Protein AF-A0A3N5PX28-F1 (afdb_monomer_lite)

Radius of gyration: 14.9 Å; chains: 1; bounding box: 36×33×35 Å

Secondary structure (DSSP, 8-state):
-HHHHHHHHHHTTT-S-HHHHHHHHHHHHHHHHHHH-TTTT--SHHHHT-HHHHHHHHHHHHHH-HHHHHHHHHHHHHHHHHHHHHHSS--HHHHHHHHHHHHHHHHHHH-

pLDDT: mean 94.98, std 4.3, range [66.81, 98.75]

Sequence (111 aa):
GNLYLAEKLFEKTGVKNFFSVYEATIYSTLRNIKSSGAAEALSGPVERGDYETVAKHLKVLKENDKEAYLNYLIQSLNLLEVSKRKYRRLNKDHEEVRKLLINELKDFKSG

Structure (mmCIF, N/CA/C/O backbone):
data_AF-A0A3N5PX28-F1
#
_entry.id   AF-A0A3N5PX28-F1
#
loop_
_atom_site.group_PDB
_atom_site.id
_atom_site.type_symbol
_atom_site.label_atom_id
_atom_site.label_alt_id
_atom_site.label_comp_id
_atom_site.label_asym_id
_atom_site.label_entity_id
_atom_site.label_seq_id
_atom_site.pdbx_PDB_ins_code
_atom_site.Cartn_x
_atom_site.Cartn_y
_atom_site.Cartn_z
_atom_site.occupancy
_atom_site.B_iso_or_equiv
_atom_site.auth_seq_id
_atom_site.auth_comp_id
_atom_site.auth_asym_id
_atom_site.auth_atom_id
_atom_site.pdbx_PDB_model_num
ATOM 1 N N . GLY A 1 1 ? 1.442 -12.925 6.266 1.00 85.75 1 GLY A N 1
ATOM 2 C CA . GLY A 1 1 ? 1.077 -11.545 6.636 1.00 85.75 1 GLY A CA 1
ATOM 3 C C . GLY A 1 1 ? 0.028 -10.988 5.696 1.00 85.75 1 GLY A C 1
ATOM 4 O O . GLY A 1 1 ? -1.147 -11.176 5.959 1.00 85.75 1 GLY A O 1
ATOM 5 N N . ASN A 1 2 ? 0.436 -10.359 4.588 1.00 89.62 2 ASN A N 1
ATOM 6 C CA . ASN A 1 2 ? -0.469 -9.579 3.726 1.00 89.62 2 ASN A CA 1
ATOM 7 C C . ASN A 1 2 ? -1.677 -10.370 3.191 1.00 89.62 2 ASN A C 1
ATOM 9 O O . ASN A 1 2 ? -2.792 -9.872 3.266 1.00 89.62 2 ASN A O 1
ATOM 13 N N . LEU A 1 3 ? -1.476 -11.599 2.696 1.00 91.81 3 LEU A N 1
ATOM 14 C CA . LEU A 1 3 ? -2.580 -12.403 2.153 1.00 91.81 3 LEU A CA 1
ATOM 15 C C . LEU A 1 3 ? -3.606 -12.794 3.229 1.00 91.81 3 LEU A C 1
ATOM 17 O O . LEU A 1 3 ? -4.799 -12.715 2.985 1.00 91.81 3 LEU A O 1
ATOM 21 N N . TYR A 1 4 ?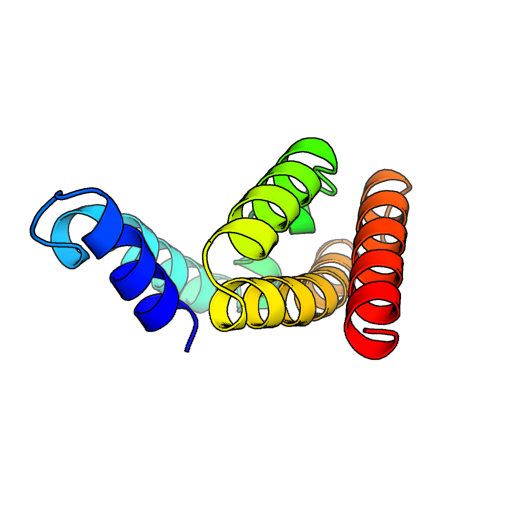 -3.139 -13.118 4.436 1.00 92.19 4 TYR A N 1
ATOM 22 C CA . TYR A 1 4 ? -4.009 -13.398 5.581 1.00 92.19 4 TYR A CA 1
ATOM 23 C C . TYR A 1 4 ? -4.814 -12.162 6.010 1.00 92.19 4 TYR A C 1
ATOM 25 O O . TYR A 1 4 ? -5.998 -12.261 6.299 1.00 92.19 4 TYR A O 1
ATOM 33 N N . LEU A 1 5 ? -4.201 -10.972 6.012 1.00 92.88 5 LEU A N 1
ATOM 34 C CA . LEU A 1 5 ? -4.939 -9.734 6.290 1.00 92.88 5 LEU A CA 1
ATOM 35 C C . LEU A 1 5 ? -5.968 -9.426 5.197 1.00 92.88 5 LEU A C 1
ATOM 37 O O . LEU A 1 5 ? -7.052 -8.942 5.510 1.00 92.88 5 LEU A O 1
ATOM 41 N N . ALA A 1 6 ? -5.655 -9.724 3.934 1.00 92.12 6 ALA A N 1
ATOM 42 C CA . ALA A 1 6 ? -6.621 -9.615 2.847 1.00 92.12 6 ALA A CA 1
ATOM 43 C C . ALA A 1 6 ? -7.800 -10.579 3.049 1.00 92.12 6 ALA A C 1
ATOM 45 O O . ALA A 1 6 ? -8.940 -10.154 2.906 1.00 92.12 6 ALA A O 1
ATOM 46 N N . GLU A 1 7 ? -7.541 -11.826 3.451 1.00 93.12 7 GLU A N 1
ATOM 47 C CA . GLU A 1 7 ? -8.574 -12.814 3.788 1.00 93.12 7 GLU A CA 1
A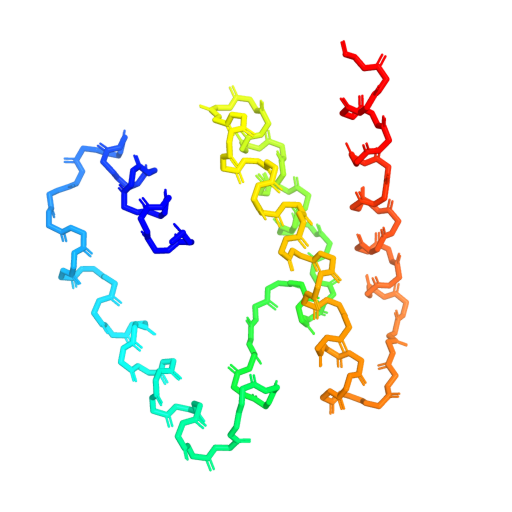TOM 48 C C . GLU A 1 7 ? -9.450 -12.347 4.962 1.00 93.12 7 GLU A C 1
ATOM 50 O O . GLU A 1 7 ? -10.666 -12.260 4.815 1.00 93.12 7 GLU A O 1
ATOM 55 N N . LYS A 1 8 ? -8.844 -11.892 6.067 1.00 91.88 8 LYS A N 1
ATOM 56 C CA . LYS A 1 8 ? -9.546 -11.312 7.231 1.00 91.88 8 LYS A CA 1
ATOM 57 C C . LYS A 1 8 ? -10.435 -10.119 6.852 1.00 91.88 8 LYS A C 1
ATOM 59 O O . LYS A 1 8 ? -11.537 -9.964 7.374 1.00 91.88 8 LYS A O 1
ATOM 64 N N . LEU A 1 9 ? -9.967 -9.233 5.967 1.00 91.50 9 LEU A N 1
ATOM 65 C CA . LEU A 1 9 ? -10.772 -8.108 5.471 1.00 91.50 9 LEU A CA 1
ATOM 66 C C . LEU A 1 9 ? -11.893 -8.582 4.540 1.00 91.50 9 LEU A C 1
ATOM 68 O O . LEU A 1 9 ? -12.996 -8.041 4.587 1.00 91.50 9 LEU A O 1
ATOM 72 N N . PHE A 1 10 ? -11.623 -9.591 3.716 1.00 92.31 10 PHE A N 1
ATOM 73 C CA . PHE A 1 10 ? -12.587 -10.165 2.786 1.00 92.31 10 PHE A CA 1
ATOM 74 C C . PHE A 1 10 ? -13.752 -10.843 3.512 1.00 92.31 10 PHE A C 1
ATOM 76 O O . PHE A 1 10 ? -14.901 -10.663 3.113 1.00 92.31 10 PHE A O 1
ATOM 83 N N . GLU A 1 11 ? -13.493 -11.531 4.625 1.00 91.06 11 GLU A N 1
ATOM 84 C CA . GLU A 1 11 ? -14.528 -12.140 5.473 1.00 91.06 11 GLU A CA 1
ATOM 85 C C . GLU A 1 11 ? -15.577 -11.122 5.953 1.00 91.06 11 GLU A C 1
ATOM 87 O O . GLU A 1 11 ? -16.762 -11.451 6.049 1.00 91.06 11 GLU A O 1
ATOM 92 N N . LYS A 1 12 ? -15.187 -9.855 6.162 1.00 89.81 12 LYS A N 1
ATOM 93 C CA . LYS A 1 12 ? -16.111 -8.775 6.560 1.00 89.81 12 LYS A CA 1
ATOM 94 C C . LYS A 1 12 ? -17.139 -8.419 5.477 1.00 89.81 12 LYS A C 1
ATOM 96 O O . LYS A 1 12 ? -18.127 -7.758 5.778 1.00 89.81 12 LYS A O 1
ATOM 101 N N . THR A 1 13 ? -16.928 -8.838 4.228 1.00 88.88 13 THR A N 1
ATOM 102 C CA . THR A 1 13 ? -17.843 -8.563 3.105 1.00 88.88 13 THR A CA 1
ATOM 103 C C . THR A 1 13 ? -19.020 -9.540 3.024 1.00 88.88 13 THR A C 1
ATOM 105 O O . THR A 1 13 ? -19.951 -9.314 2.255 1.00 88.88 13 THR A O 1
ATOM 108 N N . GLY A 1 14 ? -18.981 -10.643 3.782 1.00 87.56 14 GLY A N 1
ATOM 109 C CA . GLY A 1 14 ? -19.975 -11.719 3.711 1.00 87.56 14 GLY A CA 1
ATOM 110 C C . GLY A 1 14 ? -19.821 -12.652 2.501 1.00 87.56 14 GLY A C 1
ATOM 111 O O . GLY A 1 14 ? -20.555 -13.637 2.393 1.00 87.56 14 GLY A O 1
ATOM 112 N N . VAL A 1 15 ? -18.863 -12.389 1.604 1.00 85.62 15 VAL A N 1
ATOM 113 C CA . VAL A 1 15 ? -18.547 -13.277 0.481 1.00 85.62 15 VAL A CA 1
ATOM 114 C C . VAL A 1 15 ? -17.761 -14.488 0.983 1.00 85.62 15 VAL A C 1
ATOM 116 O O . VAL A 1 15 ? -16.785 -14.365 1.720 1.00 85.62 15 VAL A O 1
ATOM 119 N N . LYS A 1 16 ? -18.188 -15.684 0.570 1.00 83.25 16 LYS A N 1
ATOM 120 C CA . LYS A 1 16 ? -17.522 -16.947 0.913 1.00 83.25 16 LYS A CA 1
ATOM 121 C C . LYS A 1 16 ? -16.425 -17.269 -0.104 1.00 83.25 16 LYS A C 1
ATOM 123 O O . LYS A 1 16 ? -16.545 -16.914 -1.270 1.00 83.25 16 LYS A O 1
ATOM 128 N N . ASN A 1 17 ? -15.415 -18.023 0.333 1.00 90.31 17 ASN A N 1
ATOM 129 C CA . ASN A 1 17 ? -14.334 -18.564 -0.502 1.00 90.31 17 ASN A CA 1
ATOM 130 C C . ASN A 1 17 ? -13.369 -17.501 -1.074 1.00 90.31 17 ASN A C 1
ATOM 132 O O . ASN A 1 17 ? -13.299 -17.280 -2.284 1.00 90.31 17 ASN A O 1
ATOM 136 N N . PHE A 1 18 ? -12.578 -16.888 -0.184 1.00 92.62 18 PHE A N 1
ATOM 137 C CA . PHE A 1 18 ? -11.510 -15.934 -0.518 1.00 92.62 18 PHE A CA 1
ATOM 138 C C . PHE A 1 18 ? -10.580 -16.442 -1.627 1.00 92.62 18 PHE A C 1
ATOM 140 O O . PHE A 1 18 ? -10.295 -15.713 -2.580 1.00 92.62 18 PHE A O 1
ATOM 147 N N . PHE A 1 19 ? -10.143 -17.704 -1.527 1.00 92.06 19 PHE A N 1
ATOM 148 C CA . PHE A 1 19 ? -9.187 -18.271 -2.472 1.00 92.06 19 PHE A CA 1
ATOM 149 C C . PHE A 1 19 ? -9.723 -18.229 -3.902 1.00 92.06 19 PHE A C 1
ATOM 151 O O . PHE A 1 19 ? -9.018 -17.751 -4.779 1.00 92.06 19 PHE A O 1
ATOM 158 N N . SER A 1 20 ? -10.984 -18.609 -4.130 1.00 92.31 20 SER A N 1
ATOM 159 C CA . SER A 1 20 ? -11.578 -18.576 -5.477 1.00 92.31 20 SER A CA 1
ATOM 160 C C . SER A 1 20 ? -11.585 -17.184 -6.123 1.00 92.31 20 SER A C 1
ATOM 162 O O . SER A 1 20 ? -11.466 -17.067 -7.339 1.00 92.31 20 SER A O 1
ATOM 164 N N . VAL A 1 21 ? -11.677 -16.118 -5.321 1.00 93.81 21 VAL A N 1
ATOM 165 C CA . VAL A 1 21 ? -11.676 -14.732 -5.816 1.00 93.81 21 VAL A CA 1
ATOM 166 C C . VAL A 1 21 ? -10.256 -14.230 -6.079 1.00 93.81 21 VAL A C 1
ATOM 168 O O . VAL A 1 21 ? -10.023 -13.494 -7.038 1.00 93.81 21 VAL A O 1
ATOM 171 N N . TYR A 1 22 ? -9.292 -14.634 -5.251 1.00 94.06 22 TYR A N 1
ATOM 172 C CA . TYR A 1 22 ? -7.913 -14.144 -5.325 1.00 94.06 22 TYR A CA 1
ATOM 173 C C . TYR A 1 22 ? -6.949 -15.062 -6.081 1.00 94.06 22 TYR A C 1
ATOM 175 O O . TYR A 1 22 ? -5.823 -14.645 -6.359 1.00 94.06 22 TYR A O 1
ATOM 183 N N . GLU A 1 23 ? -7.370 -16.269 -6.455 1.00 95.25 23 GLU A N 1
ATOM 184 C CA . GLU A 1 23 ? -6.548 -17.293 -7.105 1.00 95.25 23 GLU A CA 1
ATOM 185 C C . GLU A 1 23 ? -5.769 -16.732 -8.303 1.00 95.25 23 GLU A C 1
ATOM 187 O O . GLU A 1 23 ? -4.540 -16.836 -8.368 1.00 95.25 23 GLU A O 1
ATOM 192 N N . ALA A 1 24 ? -6.466 -16.048 -9.214 1.00 95.94 24 ALA A N 1
ATOM 193 C CA . ALA A 1 24 ? -5.856 -15.449 -10.397 1.00 95.94 24 ALA A CA 1
ATOM 194 C C . ALA A 1 24 ? -4.785 -14.400 -10.037 1.00 95.94 24 ALA A C 1
ATOM 196 O O . ALA A 1 24 ? -3.710 -14.368 -10.644 1.00 95.94 24 ALA A O 1
ATOM 197 N N . THR A 1 25 ? -5.034 -13.571 -9.022 1.00 94.19 25 THR A N 1
ATOM 198 C CA . THR A 1 25 ? -4.091 -12.549 -8.538 1.00 94.19 25 THR A CA 1
ATOM 199 C C . THR A 1 25 ? -2.860 -13.187 -7.895 1.00 94.19 25 THR A C 1
ATOM 201 O O . THR A 1 25 ? -1.735 -12.747 -8.136 1.00 94.19 25 THR A O 1
ATOM 204 N N . ILE A 1 26 ? -3.038 -14.263 -7.124 1.00 95.06 26 ILE A N 1
ATOM 205 C CA . ILE A 1 26 ? -1.937 -14.991 -6.480 1.00 95.06 26 ILE A CA 1
ATOM 206 C C . ILE A 1 26 ? -1.041 -15.633 -7.546 1.00 95.06 26 ILE A C 1
ATOM 208 O O . ILE A 1 26 ? 0.171 -15.401 -7.568 1.00 95.06 26 ILE A O 1
ATOM 212 N N . TYR A 1 27 ? -1.626 -16.404 -8.465 1.00 96.69 27 TYR A N 1
ATOM 213 C CA . TYR A 1 27 ? -0.853 -17.116 -9.482 1.00 96.69 27 TYR A CA 1
ATOM 214 C C . TYR A 1 27 ? -0.207 -16.186 -10.506 1.00 96.69 27 TYR A C 1
ATOM 216 O O . TYR A 1 27 ? 0.930 -16.437 -10.913 1.00 96.69 27 TYR A O 1
ATOM 224 N N . SER A 1 28 ? -0.881 -15.105 -10.912 1.00 95.94 28 SER A N 1
ATOM 225 C CA . SER A 1 28 ? -0.272 -14.100 -11.795 1.00 95.94 28 SER A CA 1
ATOM 226 C C . SER A 1 28 ? 0.921 -13.416 -11.126 1.00 95.94 28 SER A C 1
ATOM 228 O O . SER A 1 28 ? 1.976 -13.299 -11.748 1.00 95.94 28 SER A O 1
ATOM 230 N N . THR A 1 29 ? 0.812 -13.070 -9.840 1.00 95.25 29 THR A N 1
ATOM 231 C CA . THR A 1 29 ? 1.925 -12.503 -9.065 1.00 95.25 29 THR A CA 1
ATOM 232 C C . THR A 1 29 ? 3.126 -13.450 -9.033 1.00 95.25 29 THR A C 1
ATOM 234 O O . THR A 1 29 ? 4.235 -13.055 -9.392 1.00 95.25 29 THR A O 1
ATOM 237 N N . LEU A 1 30 ? 2.919 -14.724 -8.677 1.00 96.94 30 LEU A N 1
ATOM 238 C CA . LEU A 1 30 ? 3.992 -15.727 -8.640 1.00 96.94 30 LEU A CA 1
ATOM 239 C C . LEU A 1 30 ? 4.630 -15.952 -10.018 1.00 96.94 30 LEU A C 1
ATOM 241 O O . LEU A 1 30 ? 5.852 -16.075 -10.124 1.00 96.94 30 LEU A O 1
ATOM 245 N N . ARG A 1 31 ? 3.818 -15.96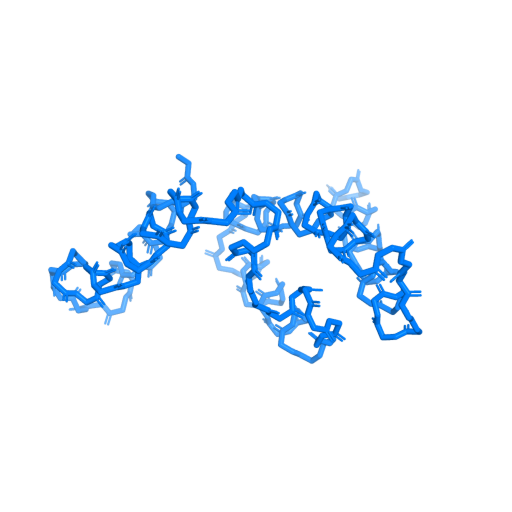9 -11.081 1.00 97.94 31 ARG A N 1
ATOM 246 C CA . ARG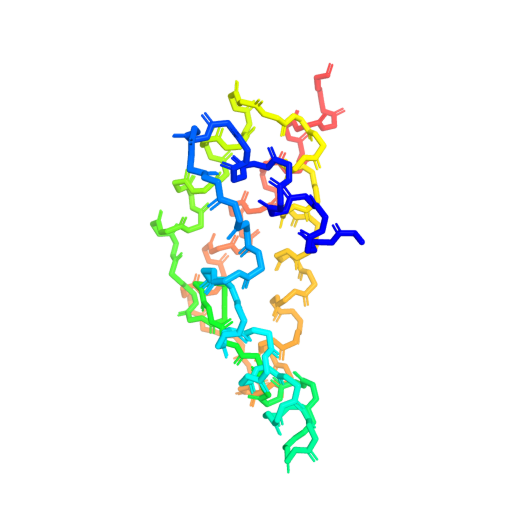 A 1 31 ? 4.296 -16.090 -12.463 1.00 97.94 31 ARG A CA 1
ATOM 247 C C . ARG A 1 31 ? 5.183 -14.909 -12.855 1.00 97.94 31 ARG A C 1
ATOM 249 O O . ARG A 1 31 ? 6.268 -15.131 -13.386 1.00 97.94 31 ARG A O 1
ATOM 256 N N . ASN A 1 32 ? 4.757 -13.683 -12.560 1.00 97.12 32 ASN A N 1
ATOM 257 C CA . ASN A 1 32 ? 5.521 -12.475 -12.873 1.00 97.12 32 ASN A CA 1
ATOM 258 C C . ASN A 1 32 ? 6.838 -12.440 -12.091 1.00 97.12 32 ASN A C 1
ATOM 260 O O . ASN A 1 32 ? 7.890 -12.200 -12.676 1.00 97.12 32 ASN A O 1
ATOM 264 N N . ILE A 1 33 ? 6.816 -12.785 -10.798 1.00 97.44 33 ILE A N 1
ATOM 265 C CA . ILE A 1 33 ? 8.035 -12.880 -9.980 1.00 97.44 33 ILE A CA 1
ATOM 266 C C . ILE A 1 33 ? 9.010 -13.897 -10.578 1.00 97.44 33 ILE A C 1
ATOM 268 O O . ILE A 1 33 ? 10.196 -13.600 -10.705 1.00 97.44 33 ILE A O 1
ATOM 272 N N . LYS A 1 34 ? 8.522 -15.078 -10.979 1.00 98.00 34 LYS A N 1
ATOM 273 C CA . LYS A 1 34 ? 9.354 -16.104 -11.621 1.00 98.00 34 LYS A CA 1
ATOM 274 C C . LYS A 1 34 ? 9.953 -15.619 -12.945 1.00 98.00 34 LYS A C 1
ATOM 276 O O . LYS A 1 34 ? 11.076 -15.992 -13.264 1.00 98.00 34 LYS A O 1
ATOM 281 N N . SER A 1 35 ? 9.211 -14.822 -13.712 1.00 97.62 35 SER A N 1
ATOM 282 C CA . SER A 1 35 ? 9.620 -14.385 -15.049 1.00 97.62 35 SER A CA 1
ATOM 283 C C . SER A 1 35 ? 10.581 -13.195 -15.047 1.00 97.62 35 SER A C 1
ATOM 285 O O . SER A 1 35 ? 11.484 -13.158 -15.875 1.00 97.62 35 SER A O 1
ATOM 287 N N . SER A 1 36 ? 10.371 -12.204 -14.177 1.00 95.62 36 SER A N 1
ATOM 288 C CA . SER A 1 36 ? 11.074 -10.910 -14.230 1.00 95.62 36 SER A CA 1
ATOM 289 C C . SER A 1 36 ? 11.664 -10.464 -12.889 1.00 95.62 36 SER A C 1
ATOM 291 O O . SER A 1 36 ? 12.288 -9.410 -12.802 1.00 95.62 36 SER A O 1
ATOM 293 N N . GLY A 1 37 ? 11.491 -11.255 -11.830 1.00 95.81 37 GLY A N 1
ATOM 294 C CA . GLY A 1 37 ? 11.915 -10.910 -10.477 1.00 95.81 37 GLY A CA 1
ATOM 295 C C . GLY A 1 37 ? 10.905 -10.039 -9.725 1.00 95.81 37 GLY A C 1
ATOM 296 O O . GLY A 1 37 ? 9.970 -9.475 -10.293 1.00 95.81 37 GLY A O 1
ATOM 297 N N . ALA A 1 38 ? 11.098 -9.935 -8.407 1.00 93.69 38 ALA A N 1
ATOM 298 C CA . ALA A 1 38 ? 10.132 -9.312 -7.501 1.00 93.69 38 ALA A CA 1
ATOM 299 C C . ALA A 1 38 ? 9.913 -7.811 -7.744 1.00 93.69 38 ALA A C 1
ATOM 301 O O . ALA A 1 38 ? 8.786 -7.340 -7.631 1.00 93.69 38 ALA A O 1
ATOM 302 N N . ALA A 1 39 ? 10.970 -7.067 -8.090 1.00 94.81 39 ALA A N 1
ATOM 303 C CA . ALA A 1 39 ? 10.854 -5.631 -8.340 1.00 94.81 39 ALA A CA 1
ATOM 304 C C . ALA A 1 39 ? 10.038 -5.340 -9.606 1.00 94.81 39 ALA A C 1
ATOM 306 O O . ALA A 1 39 ? 9.123 -4.527 -9.567 1.00 94.81 39 ALA A O 1
ATOM 307 N N . GLU A 1 40 ? 10.305 -6.056 -10.698 1.00 95.56 40 GLU A N 1
ATOM 308 C CA . GLU A 1 40 ? 9.589 -5.863 -11.963 1.00 95.56 40 GLU A CA 1
ATOM 309 C C . GLU A 1 40 ? 8.143 -6.356 -11.901 1.00 95.56 40 GLU A C 1
ATOM 311 O O . GLU A 1 40 ? 7.254 -5.744 -12.495 1.00 95.56 40 GLU A O 1
ATOM 316 N N . ALA A 1 41 ? 7.888 -7.411 -11.122 1.00 96.38 41 ALA A N 1
ATOM 317 C CA . ALA A 1 41 ? 6.546 -7.930 -10.882 1.00 96.38 41 ALA A CA 1
ATOM 318 C C . ALA A 1 41 ? 5.650 -6.972 -10.077 1.00 96.38 41 ALA A C 1
ATOM 320 O O . ALA A 1 41 ? 4.434 -7.179 -10.033 1.00 96.38 41 ALA A O 1
ATOM 321 N N . LEU A 1 42 ? 6.223 -5.944 -9.438 1.00 96.06 42 LEU A N 1
ATOM 322 C CA . LEU A 1 42 ? 5.453 -4.962 -8.690 1.00 96.06 42 LEU A CA 1
ATOM 323 C C . LEU A 1 42 ? 4.492 -4.211 -9.615 1.00 96.06 42 LEU A C 1
ATOM 325 O O . LEU A 1 42 ? 4.877 -3.669 -10.651 1.00 96.06 42 LEU A O 1
ATOM 329 N N . SER A 1 43 ? 3.242 -4.141 -9.182 1.00 94.75 43 SER A N 1
ATOM 330 C CA . SER A 1 43 ? 2.212 -3.274 -9.735 1.00 94.75 43 SER A CA 1
ATOM 331 C C . SER A 1 43 ? 1.337 -2.769 -8.595 1.00 94.75 43 SER A C 1
ATOM 333 O O . SER A 1 43 ? 1.325 -3.345 -7.504 1.00 94.75 43 SER A O 1
ATOM 335 N N . GLY A 1 44 ? 0.592 -1.697 -8.836 1.00 96.31 44 GLY A N 1
ATOM 336 C CA . GLY A 1 44 ? -0.423 -1.230 -7.898 1.00 96.31 44 GLY A CA 1
ATOM 337 C C . GLY A 1 44 ? -0.396 0.281 -7.716 1.00 96.31 44 GLY A C 1
ATOM 338 O O . GLY A 1 44 ? 0.382 0.972 -8.367 1.00 96.31 44 GLY A O 1
ATOM 339 N N . PRO A 1 45 ? -1.258 0.817 -6.843 1.00 98.25 45 PRO A N 1
ATOM 340 C CA . PRO A 1 45 ? -1.419 2.260 -6.718 1.00 98.25 45 PRO A CA 1
ATOM 341 C C . PRO A 1 45 ? -0.149 2.952 -6.203 1.00 98.25 45 PRO A C 1
ATOM 343 O O . PRO A 1 45 ? 0.230 3.989 -6.733 1.00 98.25 45 PRO A O 1
ATOM 346 N N . VAL A 1 46 ? 0.575 2.347 -5.255 1.00 98.38 46 VAL A N 1
ATOM 347 C CA . VAL A 1 46 ? 1.844 2.908 -4.747 1.00 98.38 46 VAL A CA 1
ATOM 348 C C . VAL A 1 46 ? 2.904 2.987 -5.845 1.00 98.38 46 VAL A C 1
ATOM 350 O O . VAL A 1 46 ? 3.607 3.986 -5.955 1.00 98.38 46 VAL A O 1
ATOM 353 N N . GLU A 1 47 ? 2.989 1.947 -6.671 1.00 97.75 47 GLU A N 1
ATOM 354 C CA . GLU A 1 47 ? 3.963 1.848 -7.759 1.00 97.75 47 GLU A CA 1
ATOM 355 C C . GLU A 1 47 ? 3.673 2.798 -8.924 1.00 97.75 47 GLU A C 1
ATOM 357 O O . GLU A 1 47 ? 4.594 3.178 -9.638 1.00 97.75 47 GLU A O 1
ATOM 362 N N . ARG A 1 48 ? 2.419 3.229 -9.088 1.00 97.62 48 ARG A N 1
ATOM 363 C CA . ARG A 1 48 ? 2.043 4.261 -10.062 1.00 97.62 48 ARG A CA 1
ATOM 364 C C . ARG A 1 48 ? 2.099 5.684 -9.505 1.00 97.62 48 ARG A C 1
ATOM 366 O O . ARG A 1 48 ? 1.918 6.623 -10.272 1.00 97.62 48 ARG A O 1
ATOM 373 N N . GLY A 1 49 ? 2.303 5.857 -8.197 1.00 97.94 49 GLY A N 1
ATOM 374 C CA . GLY A 1 49 ? 2.135 7.155 -7.537 1.00 97.94 49 GLY A CA 1
ATOM 375 C C . GLY A 1 49 ? 0.670 7.612 -7.435 1.00 97.94 49 GLY A C 1
ATOM 376 O O . GLY A 1 49 ? 0.404 8.803 -7.341 1.00 97.94 49 GLY A O 1
ATOM 377 N N . ASP A 1 50 ? -0.291 6.686 -7.458 1.00 98.62 50 ASP A N 1
ATOM 378 C CA . ASP A 1 50 ? -1.730 6.971 -7.377 1.00 98.62 50 ASP A CA 1
ATOM 379 C C . ASP A 1 50 ? -2.127 7.399 -5.954 1.00 98.62 50 ASP A C 1
ATOM 381 O O . ASP A 1 50 ? -2.484 6.585 -5.094 1.00 98.62 50 ASP A O 1
ATOM 385 N N . TYR A 1 51 ? -2.019 8.704 -5.707 1.00 98.56 51 TYR A N 1
ATOM 386 C CA . TYR A 1 51 ? -2.303 9.327 -4.419 1.00 98.56 51 TYR A CA 1
ATOM 387 C C . TYR A 1 51 ? -3.730 9.061 -3.935 1.00 98.56 51 TYR A C 1
ATOM 389 O O . TYR A 1 51 ? -3.922 8.685 -2.779 1.00 98.56 51 TYR A O 1
ATOM 397 N N . GLU A 1 52 ? -4.727 9.235 -4.805 1.00 98.50 52 GLU A N 1
ATOM 398 C CA . GLU A 1 52 ? -6.140 9.155 -4.425 1.00 98.50 52 GLU A CA 1
ATOM 399 C C . GLU A 1 52 ? -6.506 7.753 -3.934 1.00 98.50 52 GLU A C 1
ATOM 401 O O . GLU A 1 52 ? -7.132 7.602 -2.878 1.00 98.50 52 GLU A O 1
ATOM 406 N N . THR A 1 53 ? -6.051 6.714 -4.643 1.00 98.56 53 THR A N 1
ATOM 407 C CA . THR A 1 53 ? -6.276 5.327 -4.227 1.00 98.56 53 THR A CA 1
ATOM 408 C C . THR A 1 53 ? -5.574 5.023 -2.902 1.00 98.56 53 THR A C 1
ATOM 410 O O . THR A 1 53 ? -6.179 4.427 -2.006 1.00 98.56 53 THR A O 1
ATOM 413 N N . VAL A 1 54 ? -4.316 5.454 -2.733 1.00 98.69 54 VAL A N 1
ATOM 414 C CA . VAL A 1 54 ? -3.562 5.219 -1.488 1.00 98.69 54 VAL A CA 1
ATOM 415 C C . VAL A 1 54 ? -4.215 5.931 -0.300 1.00 98.69 54 VAL A C 1
ATOM 417 O O . VAL A 1 54 ? -4.403 5.305 0.745 1.00 98.69 54 VAL A O 1
ATOM 420 N N . ALA A 1 55 ? -4.620 7.192 -0.462 1.00 98.62 55 ALA A N 1
ATOM 421 C CA . ALA A 1 55 ? -5.304 7.971 0.568 1.00 98.62 55 ALA A CA 1
ATOM 422 C C . ALA A 1 55 ? -6.639 7.337 0.976 1.00 98.62 55 ALA A C 1
ATOM 424 O O . ALA A 1 55 ? -6.927 7.196 2.166 1.00 98.62 55 ALA A O 1
ATOM 425 N N . LYS A 1 56 ? -7.433 6.879 -0.000 1.00 98.50 56 LYS A N 1
ATOM 426 C CA . LYS A 1 56 ? -8.699 6.188 0.267 1.00 98.50 56 LYS A CA 1
ATOM 427 C C . LYS A 1 56 ? -8.487 4.891 1.048 1.00 98.50 56 LYS A C 1
ATOM 429 O O . LYS A 1 56 ? -9.212 4.646 2.011 1.00 98.50 56 LYS A O 1
ATOM 434 N N . HIS A 1 57 ? -7.507 4.072 0.659 1.00 97.94 57 HIS A N 1
ATOM 435 C CA . HIS A 1 57 ? -7.189 2.834 1.375 1.00 97.94 57 HIS A CA 1
ATOM 436 C C . HIS A 1 57 ? -6.778 3.108 2.823 1.00 97.94 57 HIS A C 1
ATOM 438 O O . HIS A 1 57 ? -7.310 2.472 3.730 1.00 97.94 57 HIS A O 1
ATOM 444 N N . LEU A 1 58 ? -5.883 4.074 3.048 1.00 98.06 58 LEU A N 1
ATOM 445 C CA . LEU A 1 58 ? -5.438 4.454 4.389 1.00 98.06 58 LEU A CA 1
ATOM 446 C C . LEU A 1 58 ? -6.606 4.893 5.267 1.00 98.06 58 LEU A C 1
ATOM 448 O O . LEU A 1 58 ? -6.748 4.369 6.367 1.00 98.06 58 LEU A O 1
ATOM 452 N N . LYS A 1 59 ? -7.470 5.780 4.760 1.00 97.69 59 LYS A N 1
ATOM 453 C CA . LYS A 1 59 ? -8.653 6.250 5.487 1.00 97.69 59 LYS A CA 1
ATOM 454 C C . LYS A 1 59 ? -9.550 5.087 5.917 1.00 97.69 59 LYS A C 1
ATOM 456 O O . LYS A 1 59 ? -9.837 4.940 7.101 1.00 97.69 59 LYS A O 1
ATOM 461 N N . VAL A 1 60 ? -9.941 4.230 4.970 1.00 96.31 60 VAL A N 1
ATOM 462 C CA . VAL A 1 60 ? -10.829 3.092 5.255 1.00 96.31 60 VAL A CA 1
ATOM 463 C C . VAL A 1 60 ? -10.181 2.128 6.248 1.00 96.31 60 VAL A C 1
ATOM 465 O O . VAL A 1 60 ? -10.829 1.702 7.198 1.00 96.31 60 VAL A O 1
ATOM 468 N N . LEU A 1 61 ? -8.901 1.794 6.076 1.00 96.19 61 LEU A N 1
ATOM 469 C CA . LEU A 1 61 ? -8.217 0.876 6.986 1.00 96.19 61 LEU A CA 1
ATOM 470 C C . LEU A 1 61 ? -8.065 1.471 8.392 1.00 96.19 61 LEU A C 1
ATOM 472 O O . LEU A 1 61 ? -8.311 0.764 9.366 1.00 96.19 61 LEU A O 1
ATOM 476 N N . LYS A 1 62 ? -7.721 2.760 8.507 1.00 95.94 62 LYS A N 1
ATOM 477 C CA . LYS A 1 62 ? -7.571 3.475 9.787 1.00 95.94 62 LYS A CA 1
ATOM 478 C C . LYS A 1 62 ? -8.850 3.424 10.622 1.00 95.94 62 LYS A C 1
ATOM 480 O O . LYS A 1 62 ? -8.779 3.257 11.834 1.00 95.94 62 LYS A O 1
ATOM 485 N N . GLU A 1 63 ? -10.001 3.520 9.963 1.00 94.31 63 GLU A N 1
ATOM 486 C CA . GLU A 1 63 ? -11.323 3.477 10.594 1.00 94.31 63 GLU A CA 1
ATOM 487 C C . GLU A 1 63 ? -11.784 2.047 10.953 1.00 94.31 63 GLU A C 1
ATOM 489 O O . GLU A 1 63 ? -12.604 1.887 11.852 1.00 94.31 63 GLU A O 1
ATOM 494 N N . ASN A 1 64 ? -11.275 1.002 10.281 1.00 92.12 64 ASN A N 1
ATOM 495 C CA . ASN A 1 64 ? -11.870 -0.345 10.336 1.00 92.12 64 ASN A CA 1
ATOM 496 C C . ASN A 1 64 ? -10.964 -1.463 10.884 1.00 92.12 64 ASN A C 1
ATOM 498 O O . ASN A 1 64 ? -11.477 -2.490 11.343 1.00 92.12 64 ASN A O 1
ATOM 502 N N . ASP A 1 65 ? -9.637 -1.346 10.775 1.00 93.38 65 ASP A N 1
ATOM 503 C CA . ASP A 1 65 ? -8.694 -2.369 11.243 1.00 93.38 65 ASP A CA 1
ATOM 504 C C . ASP A 1 65 ? -7.277 -1.789 11.434 1.00 93.38 65 ASP A C 1
ATOM 506 O O . ASP A 1 65 ? -6.526 -1.585 10.476 1.00 93.38 65 ASP A O 1
ATOM 510 N N . LYS A 1 66 ? -6.892 -1.553 12.697 1.00 92.88 66 LYS A N 1
ATOM 511 C CA . LYS A 1 66 ? -5.605 -0.939 13.074 1.00 92.88 66 LYS A CA 1
ATOM 512 C C . LYS A 1 66 ? -4.390 -1.754 12.609 1.00 92.88 66 LYS A C 1
ATOM 514 O O . LYS A 1 66 ? -3.369 -1.171 12.244 1.00 92.88 66 LYS A O 1
ATOM 519 N N . GLU A 1 67 ? -4.484 -3.084 12.609 1.00 93.69 67 GLU A N 1
ATOM 520 C CA . GLU A 1 67 ? -3.389 -3.969 12.191 1.00 93.69 67 GLU A CA 1
ATOM 521 C C . GLU A 1 67 ? -3.198 -3.916 10.676 1.00 93.69 67 GLU A C 1
ATOM 523 O O . GLU A 1 67 ? -2.073 -3.772 10.191 1.00 93.69 67 GLU A O 1
ATOM 528 N N . ALA A 1 68 ? -4.300 -3.990 9.922 1.00 95.31 68 ALA A N 1
ATOM 529 C CA . ALA A 1 68 ? -4.261 -3.888 8.469 1.00 95.31 68 ALA A CA 1
ATOM 530 C C . ALA A 1 68 ? -3.811 -2.495 8.010 1.00 95.31 68 ALA A C 1
ATOM 532 O O . ALA A 1 68 ? -3.020 -2.393 7.073 1.00 95.31 68 ALA A O 1
ATOM 533 N N . TYR A 1 69 ? -4.246 -1.439 8.703 1.00 96.50 69 TYR A N 1
ATOM 534 C CA . TYR A 1 69 ? -3.783 -0.069 8.484 1.00 96.50 69 TYR A CA 1
ATOM 535 C C . TYR A 1 69 ? -2.260 0.050 8.619 1.00 96.50 69 TYR A C 1
ATOM 537 O O . TYR A 1 69 ? -1.589 0.492 7.685 1.00 96.50 69 TYR A O 1
ATOM 545 N N . LEU A 1 70 ? -1.698 -0.404 9.743 1.00 95.50 70 LEU A N 1
ATOM 546 C CA . LEU A 1 70 ? -0.253 -0.368 9.966 1.00 95.50 70 LEU A CA 1
ATOM 547 C C . LEU A 1 70 ? 0.521 -1.212 8.958 1.00 95.50 70 LEU A C 1
ATOM 549 O O . LEU A 1 70 ? 1.556 -0.775 8.451 1.00 95.50 70 LEU A O 1
ATOM 553 N N . ASN A 1 71 ? 0.029 -2.415 8.655 1.00 96.25 71 ASN A N 1
ATOM 554 C CA . ASN A 1 71 ? 0.654 -3.274 7.660 1.00 96.25 71 ASN A CA 1
ATOM 555 C C . ASN A 1 71 ? 0.692 -2.578 6.293 1.00 96.25 71 ASN A C 1
ATOM 557 O O . ASN A 1 71 ? 1.764 -2.460 5.703 1.00 96.25 71 ASN A O 1
ATOM 561 N N . TYR A 1 72 ? -0.444 -2.052 5.827 1.00 97.50 72 TYR A N 1
ATOM 562 C CA . TYR A 1 72 ? -0.535 -1.345 4.553 1.00 97.50 72 TYR A CA 1
ATOM 563 C C . TYR A 1 72 ? 0.406 -0.138 4.503 1.00 97.50 72 TYR A C 1
ATOM 565 O O . TYR A 1 72 ? 1.107 0.050 3.508 1.00 97.50 72 TYR A O 1
ATOM 573 N N . LEU A 1 73 ? 0.474 0.643 5.583 1.00 97.19 73 LEU A N 1
ATOM 574 C CA . LEU A 1 73 ? 1.330 1.822 5.700 1.00 97.19 73 LEU A CA 1
ATOM 575 C C . LEU A 1 73 ? 2.820 1.474 5.558 1.00 97.19 73 LEU A C 1
ATOM 577 O O . LEU A 1 73 ? 3.515 2.032 4.707 1.00 97.19 73 LEU A O 1
ATOM 581 N N . ILE A 1 74 ? 3.303 0.516 6.355 1.00 96.25 74 ILE A N 1
ATOM 582 C CA . ILE A 1 74 ? 4.713 0.100 6.344 1.00 96.25 74 ILE A CA 1
ATOM 583 C C . ILE A 1 74 ? 5.078 -0.572 5.019 1.00 96.25 74 ILE A C 1
ATOM 585 O O . ILE A 1 74 ? 6.128 -0.284 4.445 1.00 96.25 74 ILE A O 1
ATOM 589 N N . GLN A 1 75 ? 4.200 -1.426 4.492 1.00 97.31 75 GLN A N 1
ATOM 590 C CA . GLN A 1 75 ? 4.445 -2.071 3.207 1.00 97.31 75 GLN A CA 1
ATOM 591 C C . GLN A 1 75 ? 4.461 -1.055 2.066 1.00 97.31 75 GLN A C 1
ATOM 593 O O . GLN A 1 75 ? 5.333 -1.136 1.210 1.00 97.31 75 GLN A O 1
ATOM 598 N N . SER A 1 76 ? 3.579 -0.055 2.072 1.00 98.19 76 SER A N 1
ATOM 599 C CA . SER A 1 76 ? 3.565 0.999 1.048 1.00 98.19 76 SER A CA 1
ATOM 600 C C . SER A 1 76 ? 4.857 1.821 1.042 1.00 98.19 76 SER A C 1
ATOM 602 O O . SER A 1 76 ? 5.377 2.133 -0.027 1.00 98.19 76 SER A O 1
ATOM 604 N N . LEU A 1 77 ? 5.437 2.110 2.213 1.00 97.50 77 LEU A N 1
ATOM 605 C CA . LEU A 1 77 ? 6.754 2.754 2.295 1.00 97.50 77 LEU A CA 1
ATOM 606 C C . LEU A 1 77 ? 7.854 1.886 1.661 1.00 97.50 77 LEU A C 1
ATOM 608 O O . LEU A 1 77 ? 8.665 2.399 0.892 1.00 97.50 77 LEU A O 1
ATOM 612 N N . ASN A 1 78 ? 7.847 0.573 1.910 1.00 96.69 78 ASN A N 1
ATOM 613 C CA . ASN A 1 78 ? 8.780 -0.355 1.261 1.00 96.69 78 ASN A CA 1
ATOM 614 C C . ASN A 1 78 ? 8.556 -0.425 -0.260 1.00 96.69 78 ASN A C 1
ATOM 616 O O . ASN A 1 78 ? 9.513 -0.480 -1.030 1.00 96.69 78 ASN A O 1
ATOM 620 N N . LEU A 1 79 ? 7.298 -0.396 -0.711 1.00 97.88 79 LEU A N 1
ATOM 621 C CA . LEU A 1 79 ? 6.953 -0.435 -2.132 1.00 97.88 79 LEU A CA 1
ATOM 622 C C . LEU A 1 79 ? 7.442 0.800 -2.896 1.00 97.88 79 LEU A C 1
ATOM 624 O O . LEU A 1 79 ? 7.783 0.666 -4.070 1.00 97.88 79 LEU A O 1
ATOM 628 N N . LEU A 1 80 ? 7.547 1.973 -2.263 1.00 98.12 80 LEU A N 1
ATOM 629 C CA . LEU A 1 80 ? 8.177 3.142 -2.889 1.00 98.12 80 LEU A CA 1
ATOM 630 C C . LEU A 1 80 ? 9.659 2.892 -3.210 1.00 98.12 80 LEU A C 1
ATOM 632 O O . LEU A 1 80 ? 10.119 3.268 -4.287 1.00 98.12 80 LEU A O 1
ATOM 636 N N . GLU A 1 8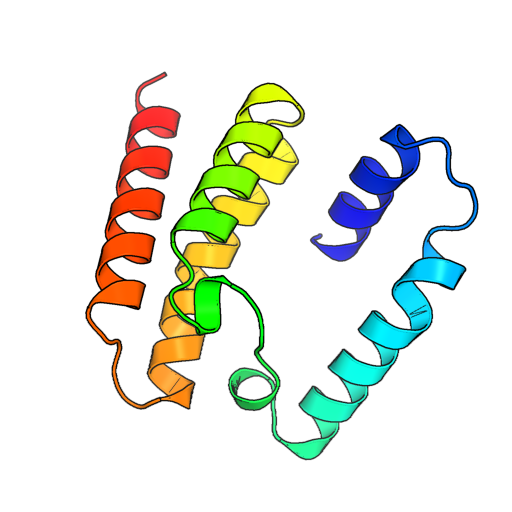1 ? 10.398 2.203 -2.337 1.00 95.88 81 GLU A N 1
ATOM 637 C CA . GLU A 1 81 ? 11.798 1.842 -2.608 1.00 95.88 81 GLU A CA 1
ATOM 638 C C . GLU A 1 81 ? 11.905 0.825 -3.754 1.00 95.88 81 GLU A C 1
ATOM 640 O O . GLU A 1 81 ? 12.747 0.954 -4.646 1.00 95.88 81 GLU A O 1
ATOM 645 N N . VAL A 1 82 ? 10.994 -0.152 -3.801 1.00 96.75 82 VAL A N 1
ATOM 646 C CA . VAL A 1 82 ? 10.918 -1.102 -4.922 1.00 96.75 82 VAL A CA 1
ATOM 647 C C . VAL A 1 82 ? 10.568 -0.386 -6.233 1.00 96.75 82 VAL A C 1
ATOM 649 O O . VAL A 1 82 ? 11.175 -0.664 -7.267 1.00 96.75 82 VAL A O 1
ATOM 652 N N . SER A 1 83 ? 9.654 0.585 -6.191 1.00 97.50 83 SER A N 1
ATOM 653 C CA . SER A 1 83 ? 9.257 1.392 -7.355 1.00 97.50 83 SER A CA 1
ATOM 654 C C . SER A 1 83 ? 10.421 2.238 -7.867 1.00 97.50 83 SER A C 1
ATOM 656 O O . SER A 1 83 ? 10.676 2.294 -9.068 1.00 97.50 83 SER A O 1
ATOM 658 N N . LYS A 1 84 ? 11.212 2.819 -6.958 1.00 96.38 84 LYS A N 1
ATOM 659 C CA . LYS A 1 84 ? 12.450 3.523 -7.304 1.00 96.38 84 LYS A CA 1
ATOM 660 C C . LYS A 1 84 ? 13.455 2.598 -7.988 1.00 96.38 84 LYS A C 1
ATOM 662 O O . LYS A 1 84 ? 14.091 3.016 -8.951 1.00 96.38 84 LYS A O 1
ATOM 667 N N . ARG A 1 85 ? 13.591 1.349 -7.529 1.00 95.06 85 ARG A N 1
ATOM 668 C CA . ARG A 1 85 ? 14.453 0.349 -8.177 1.00 95.06 85 ARG A CA 1
ATOM 669 C C . ARG A 1 85 ? 13.969 0.009 -9.589 1.00 95.06 85 ARG A C 1
ATOM 671 O O . ARG A 1 85 ? 14.794 -0.006 -10.499 1.00 95.06 85 ARG A O 1
ATOM 678 N N . LYS A 1 86 ? 12.663 -0.212 -9.768 1.00 95.44 86 LYS A N 1
ATOM 679 C CA . LYS A 1 86 ? 12.032 -0.517 -11.064 1.00 95.44 86 LYS A CA 1
ATOM 680 C C . LYS A 1 86 ? 12.197 0.631 -12.070 1.00 95.44 86 LYS A C 1
ATOM 682 O O . LYS A 1 86 ? 12.649 0.428 -13.192 1.00 95.44 86 LYS A O 1
ATOM 687 N N . TYR A 1 87 ? 11.918 1.866 -11.650 1.00 95.06 87 TYR A N 1
ATOM 688 C CA . TYR A 1 87 ? 11.916 3.045 -12.528 1.00 95.06 87 TYR A CA 1
ATOM 689 C C . TYR A 1 87 ? 13.206 3.869 -12.527 1.00 95.06 87 TYR A C 1
ATOM 691 O O . TYR A 1 87 ? 13.286 4.901 -13.196 1.00 95.06 87 TYR A O 1
ATOM 699 N N . ARG A 1 88 ? 14.226 3.447 -11.769 1.00 93.44 88 ARG A N 1
ATOM 700 C CA . ARG A 1 88 ? 15.482 4.171 -11.469 1.00 93.44 88 ARG A CA 1
ATOM 701 C C . ARG A 1 88 ? 15.315 5.468 -10.666 1.00 93.44 88 ARG A C 1
ATOM 703 O O . ARG A 1 88 ? 16.265 5.897 -10.013 1.00 93.44 88 ARG A O 1
ATOM 710 N N . ARG A 1 89 ? 14.142 6.105 -10.700 1.00 95.12 89 ARG A N 1
ATOM 711 C CA . ARG A 1 89 ? 13.801 7.310 -9.932 1.00 95.12 89 ARG A CA 1
ATOM 712 C C . ARG A 1 89 ? 12.302 7.387 -9.654 1.00 95.12 89 ARG A C 1
ATOM 714 O O . ARG A 1 89 ? 11.503 6.868 -10.426 1.00 95.12 89 ARG A O 1
ATOM 721 N N . LEU A 1 90 ? 11.946 8.096 -8.588 1.00 97.12 90 LEU A N 1
ATOM 722 C CA . LEU A 1 90 ? 10.567 8.469 -8.281 1.00 97.12 90 LEU A CA 1
ATOM 723 C C . LEU A 1 90 ? 10.200 9.784 -8.984 1.00 97.12 90 LEU A C 1
ATOM 725 O O . LEU A 1 90 ? 11.064 10.632 -9.224 1.00 97.12 90 LEU A O 1
ATOM 729 N N . ASN A 1 91 ? 8.925 9.936 -9.340 1.00 97.38 91 ASN A N 1
ATOM 730 C CA . ASN A 1 91 ? 8.373 11.177 -9.890 1.00 97.38 91 ASN A CA 1
ATOM 731 C C . ASN A 1 91 ? 7.633 11.976 -8.795 1.00 97.38 91 ASN A C 1
ATOM 733 O O . ASN A 1 91 ? 7.570 11.547 -7.645 1.00 97.38 91 ASN A O 1
ATOM 737 N N . LYS A 1 92 ? 7.053 13.127 -9.153 1.00 98.00 92 LYS A N 1
ATOM 738 C CA . LYS A 1 92 ? 6.318 13.981 -8.203 1.00 98.00 92 LYS A CA 1
ATOM 739 C C . LYS A 1 92 ? 5.146 13.260 -7.527 1.00 98.00 92 LYS A C 1
ATOM 741 O O . LYS A 1 92 ? 4.953 13.441 -6.333 1.00 98.00 92 LYS A O 1
ATOM 746 N N . ASP A 1 93 ? 4.428 12.406 -8.245 1.00 98.19 93 ASP A N 1
ATOM 747 C CA . ASP A 1 93 ? 3.256 11.700 -7.715 1.00 98.19 93 ASP A CA 1
ATOM 748 C C . ASP A 1 93 ? 3.662 10.697 -6.623 1.00 98.19 93 ASP A C 1
ATOM 750 O O . ASP A 1 93 ? 3.064 10.638 -5.548 1.00 98.19 93 ASP A O 1
ATOM 754 N N . HIS A 1 94 ? 4.773 9.985 -6.833 1.00 98.56 94 HIS A N 1
ATOM 755 C CA . HIS A 1 94 ? 5.372 9.128 -5.807 1.00 98.56 94 HIS A CA 1
ATOM 756 C C . HIS A 1 94 ? 5.824 9.922 -4.574 1.00 98.56 94 HIS A C 1
ATOM 758 O O . HIS A 1 94 ? 5.737 9.425 -3.452 1.00 98.56 94 HIS A O 1
ATOM 764 N N . GLU A 1 95 ? 6.315 11.149 -4.763 1.00 98.31 95 GLU A N 1
ATOM 765 C CA . GLU A 1 95 ? 6.712 12.021 -3.655 1.00 98.31 95 GLU A CA 1
ATOM 766 C C . GLU A 1 95 ? 5.510 12.486 -2.825 1.00 98.31 95 GLU A C 1
ATOM 768 O O . GLU A 1 95 ? 5.604 12.540 -1.598 1.00 98.31 95 GLU A O 1
ATOM 773 N N . GLU A 1 96 ? 4.365 12.751 -3.455 1.00 98.69 96 GLU A N 1
ATOM 774 C CA . GLU A 1 96 ? 3.126 13.058 -2.734 1.00 98.69 96 GLU A CA 1
ATOM 775 C C . GLU A 1 96 ? 2.601 11.841 -1.960 1.00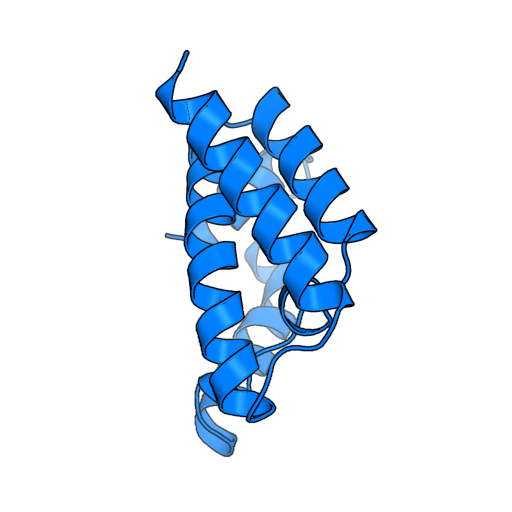 98.69 96 GLU A C 1
ATOM 777 O O . GLU A 1 96 ? 2.262 11.961 -0.779 1.00 98.69 96 GLU A O 1
ATOM 782 N N . VAL A 1 97 ? 2.639 10.644 -2.561 1.00 98.75 97 VAL A N 1
ATOM 783 C CA . VAL A 1 97 ? 2.351 9.387 -1.847 1.00 98.75 97 VAL A CA 1
ATOM 784 C C . VAL A 1 97 ? 3.295 9.209 -0.652 1.00 98.75 97 VAL A C 1
ATOM 786 O O . VAL A 1 97 ? 2.852 8.883 0.449 1.00 98.75 97 VAL A O 1
ATOM 789 N N . ARG A 1 98 ? 4.595 9.473 -0.820 1.00 98.62 98 ARG A N 1
ATOM 790 C CA . ARG A 1 98 ? 5.582 9.374 0.264 1.00 98.62 98 ARG A CA 1
ATOM 791 C C . ARG A 1 98 ? 5.265 10.320 1.420 1.00 98.62 98 ARG A C 1
ATOM 793 O O . ARG A 1 98 ? 5.319 9.901 2.576 1.00 98.62 98 ARG A O 1
ATOM 800 N N . LYS A 1 99 ? 4.935 11.582 1.129 1.00 98.56 99 LYS A N 1
ATOM 801 C CA . LYS A 1 99 ? 4.561 12.575 2.149 1.00 98.56 99 LYS A CA 1
ATOM 802 C C . LYS A 1 99 ? 3.324 12.136 2.927 1.00 98.56 99 LYS A C 1
ATOM 804 O O . LYS A 1 99 ? 3.350 12.184 4.155 1.00 98.56 99 LYS A O 1
ATOM 809 N N . LEU A 1 100 ? 2.290 11.661 2.228 1.00 98.69 100 LEU A N 1
ATOM 810 C CA . LEU A 1 100 ? 1.079 11.114 2.841 1.00 98.69 100 LEU A CA 1
ATOM 811 C C . LEU A 1 100 ? 1.412 9.987 3.826 1.00 98.69 100 LEU A C 1
ATOM 813 O O . LEU A 1 100 ? 1.045 10.068 4.994 1.00 98.69 100 LEU A O 1
ATOM 817 N N . LEU A 1 101 ? 2.168 8.979 3.381 1.00 98.44 101 LEU A N 1
ATOM 818 C CA . LEU A 1 101 ? 2.547 7.834 4.215 1.00 98.44 101 LEU A CA 1
ATOM 819 C C . LEU A 1 101 ? 3.381 8.255 5.440 1.00 98.44 101 LEU A C 1
ATOM 821 O O . LEU A 1 101 ? 3.194 7.732 6.536 1.00 98.44 101 LEU A O 1
ATOM 825 N N . ILE A 1 102 ? 4.303 9.212 5.288 1.00 98.06 102 ILE A N 1
ATOM 826 C CA . ILE A 1 102 ? 5.108 9.715 6.413 1.00 98.06 102 ILE A CA 1
ATOM 827 C C . ILE A 1 102 ? 4.239 10.458 7.433 1.00 98.06 102 ILE A C 1
ATOM 829 O O . ILE A 1 102 ? 4.457 10.294 8.634 1.00 98.06 102 ILE A O 1
ATOM 833 N N . ASN A 1 103 ? 3.281 11.267 6.980 1.00 97.94 103 ASN A N 1
ATOM 834 C CA . ASN A 1 103 ? 2.376 11.990 7.872 1.00 97.94 103 ASN A CA 1
ATOM 835 C C . ASN A 1 103 ? 1.487 11.018 8.655 1.00 97.94 103 ASN A C 1
ATOM 837 O O . ASN A 1 103 ? 1.478 11.066 9.879 1.00 97.94 103 ASN A O 1
ATOM 841 N N . GLU A 1 104 ? 0.873 10.049 7.977 1.00 97.88 104 GLU A N 1
ATOM 842 C CA . GLU A 1 104 ? 0.063 9.004 8.617 1.00 97.88 104 GLU A CA 1
ATOM 843 C C . GLU A 1 104 ? 0.853 8.179 9.650 1.00 97.88 104 GLU A C 1
ATOM 845 O O . GLU A 1 104 ? 0.328 7.806 10.703 1.00 97.88 104 GLU A O 1
ATOM 850 N N . LEU A 1 105 ? 2.143 7.922 9.394 1.00 96.31 105 LEU A N 1
ATOM 851 C CA . LEU A 1 105 ? 3.020 7.232 10.344 1.00 96.31 105 LEU A CA 1
ATOM 852 C C . LEU A 1 105 ? 3.368 8.095 11.563 1.00 96.31 105 LEU A C 1
ATOM 854 O O . LEU A 1 105 ? 3.505 7.559 12.664 1.00 96.31 105 LEU A O 1
ATOM 858 N N . LYS A 1 106 ? 3.552 9.407 11.382 1.00 95.69 106 LYS A N 1
ATOM 859 C CA . LYS A 1 106 ? 3.777 10.342 12.494 1.00 95.69 106 LYS A CA 1
ATOM 860 C C . LYS A 1 106 ? 2.533 10.441 13.364 1.00 95.69 106 LYS A C 1
ATOM 862 O O . LYS A 1 106 ? 2.646 10.236 14.567 1.00 95.69 106 LYS A O 1
ATOM 867 N N . ASP A 1 107 ? 1.373 10.646 12.748 1.00 93.12 107 ASP A N 1
ATOM 868 C CA . ASP A 1 107 ? 0.088 10.734 13.442 1.00 93.12 107 ASP A CA 1
ATOM 869 C C . ASP A 1 107 ? -0.176 9.475 14.269 1.00 93.12 107 ASP A C 1
ATOM 871 O O . ASP A 1 107 ? -0.575 9.561 15.426 1.00 93.12 107 ASP A O 1
ATOM 875 N N . PHE A 1 108 ? 0.132 8.297 13.715 1.00 90.75 108 PHE A N 1
ATOM 876 C CA . PHE A 1 108 ? 0.014 7.039 14.445 1.00 90.75 108 PHE A CA 1
ATOM 877 C C . PHE A 1 108 ? 0.938 6.948 15.670 1.00 90.75 108 PHE A C 1
ATOM 879 O O . PHE A 1 108 ? 0.571 6.330 16.660 1.00 90.75 108 PHE A O 1
ATOM 886 N N . LYS A 1 109 ? 2.153 7.507 15.608 1.00 86.94 109 LYS A N 1
ATOM 887 C CA . LYS A 1 109 ? 3.108 7.485 16.733 1.00 86.94 109 LYS A CA 1
ATOM 888 C C . LYS A 1 109 ? 2.785 8.515 17.814 1.00 86.94 109 LYS A C 1
ATOM 890 O O . LYS A 1 109 ? 3.292 8.391 18.925 1.00 86.94 109 LYS A O 1
ATOM 895 N N . SER A 1 110 ? 2.033 9.552 17.462 1.00 84.06 110 SER A N 1
ATOM 896 C CA . SER A 1 110 ? 1.680 10.656 18.354 1.00 84.06 110 SER A CA 1
ATOM 897 C C . SER A 1 110 ? 0.384 10.428 19.139 1.00 84.06 110 SER A C 1
ATOM 899 O O . SER A 1 110 ? 0.123 11.205 20.054 1.00 84.06 110 SER A O 1
ATOM 901 N N . GLY A 1 111 ? -0.407 9.406 18.794 1.00 66.81 111 GLY A N 1
ATOM 902 C CA . GLY A 1 111 ? -1.626 8.999 19.507 1.00 66.81 111 GLY A CA 1
ATOM 903 C C . GLY A 1 111 ? -1.455 7.687 20.255 1.00 66.81 111 GLY A C 1
ATOM 904 O O . GLY A 1 111 ? -2.015 7.588 21.366 1.00 66.81 111 GLY A O 1
#

Foldseek 3Di:
DLLVVVVVVVVVVVDPDPCVVCVVVVVLLVVLCVVPNNLQSDDDCLLVLNQVVLVVVLVVCVVPPPVNNVVSLVVSLVNLVSSCVNVVHDDPSNVSNVVVSVVSVVVVVVD